Protein AF-A0A8H2PV93-F1 (afdb_monomer)

Mean predicted aligned error: 12.56 Å

Structure (mmCIF, N/CA/C/O backbone):
data_AF-A0A8H2PV93-F1
#
_entry.id   AF-A0A8H2PV93-F1
#
loop_
_atom_site.group_PDB
_atom_site.id
_atom_site.type_symbol
_atom_site.label_atom_id
_atom_site.label_alt_id
_atom_site.label_comp_id
_atom_site.label_asym_id
_atom_site.label_entity_id
_atom_site.label_seq_id
_atom_site.pdbx_PDB_ins_code
_atom_site.Cartn_x
_atom_site.Cartn_y
_atom_site.Cartn_z
_atom_site.occupancy
_atom_site.B_iso_or_equiv
_atom_site.auth_seq_id
_atom_site.auth_comp_id
_atom_site.auth_asym_id
_atom_site.auth_atom_id
_atom_site.pdbx_PDB_model_num
ATOM 1 N N . MET A 1 1 ? 28.315 -26.437 49.532 1.00 37.78 1 MET A N 1
ATOM 2 C CA . MET A 1 1 ? 28.780 -25.790 48.284 1.00 37.78 1 MET A CA 1
ATOM 3 C C . MET A 1 1 ? 27.614 -25.841 47.309 1.00 37.78 1 MET A C 1
ATOM 5 O O . MET A 1 1 ? 27.136 -26.923 47.029 1.00 37.78 1 MET A O 1
ATOM 9 N N . LYS A 1 2 ? 26.913 -24.713 47.155 1.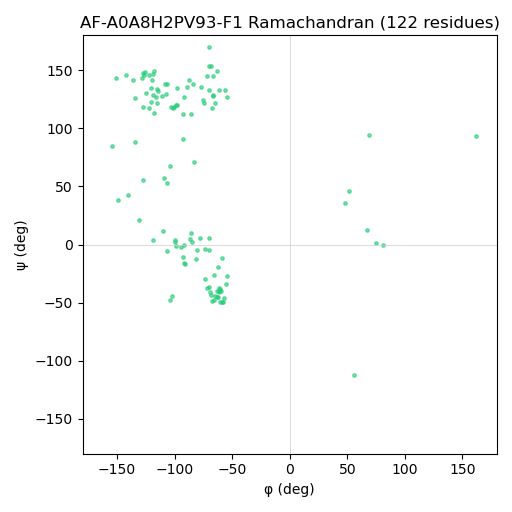00 50.81 2 LYS A N 1
ATOM 10 C CA . LYS A 1 2 ? 26.916 -23.890 45.931 1.00 50.81 2 LYS A CA 1
ATOM 11 C C . LYS A 1 2 ? 26.231 -24.598 44.751 1.00 50.81 2 LYS A C 1
ATOM 13 O O . LYS A 1 2 ? 26.924 -25.322 44.063 1.00 50.81 2 LYS A O 1
ATOM 18 N N . THR A 1 3 ? 24.932 -24.339 44.547 1.00 54.50 3 THR A N 1
ATOM 19 C CA . THR A 1 3 ? 24.295 -23.941 43.263 1.00 54.50 3 THR A CA 1
ATOM 20 C C . THR A 1 3 ? 22.782 -24.165 43.322 1.00 54.50 3 THR A C 1
ATOM 22 O O . THR A 1 3 ? 22.308 -25.240 42.991 1.00 54.50 3 THR A O 1
ATOM 25 N N . CYS A 1 4 ? 22.024 -23.133 43.696 1.00 51.28 4 CYS A N 1
ATOM 26 C CA . CYS A 1 4 ? 20.595 -23.014 43.359 1.00 51.28 4 CYS A CA 1
ATOM 27 C C . CYS A 1 4 ? 20.264 -21.550 43.010 1.00 51.28 4 CYS A C 1
ATOM 29 O O . CYS A 1 4 ? 19.271 -20.986 43.450 1.00 51.28 4 CYS A O 1
ATOM 31 N N . THR A 1 5 ? 21.137 -20.902 42.240 1.00 56.94 5 THR A N 1
ATOM 32 C CA . THR A 1 5 ? 20.980 -19.522 41.747 1.00 56.94 5 THR A CA 1
ATOM 33 C C . THR A 1 5 ? 20.636 -19.522 40.255 1.00 56.94 5 THR A C 1
ATOM 35 O O . THR A 1 5 ? 21.315 -18.895 39.452 1.00 56.94 5 THR A O 1
ATOM 38 N N . LEU A 1 6 ? 19.596 -20.259 39.854 1.00 57.94 6 LEU A N 1
ATOM 39 C CA . LEU A 1 6 ? 19.127 -20.302 38.456 1.00 57.94 6 LEU A CA 1
ATOM 40 C C . LEU A 1 6 ? 17.609 -20.096 38.312 1.00 57.94 6 LEU A C 1
ATOM 42 O O . LEU A 1 6 ? 17.032 -20.458 37.296 1.00 57.94 6 LEU A O 1
ATOM 46 N N . LEU A 1 7 ? 16.948 -19.491 39.305 1.00 56.31 7 LEU A N 1
ATOM 47 C CA . LEU A 1 7 ? 15.490 -19.274 39.288 1.00 56.31 7 LEU A CA 1
ATOM 48 C C . LEU A 1 7 ? 15.077 -17.798 39.130 1.00 56.31 7 LEU A C 1
ATOM 50 O O . LEU A 1 7 ? 13.912 -17.464 39.301 1.00 56.31 7 LEU A O 1
ATOM 54 N N . PHE A 1 8 ? 16.011 -16.904 38.783 1.00 57.53 8 PHE A N 1
ATOM 55 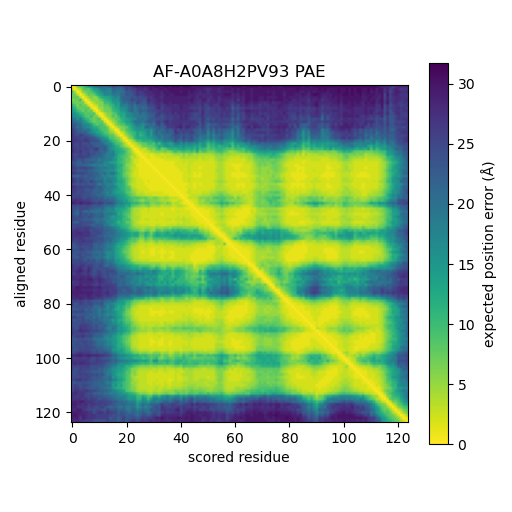C CA . PHE A 1 8 ? 15.749 -15.455 38.704 1.00 57.53 8 PHE A CA 1
ATOM 56 C C . PHE A 1 8 ? 15.656 -14.871 37.283 1.00 57.53 8 PHE A C 1
ATOM 58 O O . PHE A 1 8 ? 15.311 -13.702 37.131 1.00 57.53 8 PHE A O 1
ATOM 65 N N . ILE A 1 9 ? 15.923 -15.651 36.230 1.00 59.41 9 ILE A N 1
ATOM 66 C CA . ILE A 1 9 ? 16.064 -15.107 34.862 1.00 59.41 9 ILE A CA 1
ATOM 67 C C . ILE A 1 9 ? 14.729 -15.114 34.085 1.00 59.41 9 ILE A C 1
ATOM 69 O O . ILE A 1 9 ? 14.568 -14.381 33.115 1.00 59.41 9 ILE A O 1
ATOM 73 N N . CYS A 1 10 ? 13.716 -15.864 34.531 1.00 57.91 10 CYS A N 1
ATOM 74 C CA . CYS A 1 10 ? 12.447 -15.983 33.800 1.00 57.91 10 CYS A CA 1
ATOM 75 C C . CYS A 1 10 ? 11.463 -14.817 34.015 1.00 57.91 10 CYS A C 1
ATOM 77 O O . CYS A 1 10 ? 10.493 -14.710 33.268 1.00 57.91 10 CYS A O 1
ATOM 79 N N . LEU A 1 11 ? 11.687 -13.929 34.996 1.00 57.19 11 LEU A N 1
ATOM 80 C CA . LEU A 1 11 ? 10.719 -12.870 35.332 1.00 57.19 11 LEU A CA 1
ATOM 81 C C . LEU A 1 11 ? 10.758 -11.631 34.416 1.00 57.19 11 LEU A C 1
ATOM 83 O O . LEU A 1 11 ? 9.907 -10.758 34.550 1.00 57.19 11 LEU A O 1
ATOM 87 N N . TRP A 1 12 ? 11.696 -11.550 33.468 1.00 55.03 12 TRP A N 1
ATOM 88 C CA . TRP A 1 12 ? 11.865 -10.370 32.604 1.00 55.03 12 TRP A CA 1
ATOM 89 C C . TRP A 1 12 ? 11.246 -10.513 31.203 1.00 55.03 12 TRP A C 1
ATOM 91 O O . TRP A 1 12 ? 11.337 -9.584 30.407 1.00 55.03 12 TRP A O 1
ATOM 101 N N . LEU A 1 13 ? 10.586 -11.636 30.883 1.00 57.97 13 LEU A N 1
ATOM 102 C CA . LEU A 1 13 ? 9.938 -11.833 29.572 1.00 57.97 13 LEU A CA 1
ATOM 103 C C . LEU A 1 13 ? 8.443 -11.460 29.540 1.00 57.97 13 LEU A C 1
ATOM 105 O O . LEU A 1 13 ? 7.825 -11.518 28.481 1.00 57.97 13 LEU A O 1
ATOM 109 N N . ALA A 1 14 ? 7.848 -11.041 30.663 1.00 53.94 14 ALA A N 1
ATOM 110 C CA . ALA A 1 14 ? 6.413 -10.735 30.741 1.00 53.94 14 ALA A CA 1
ATOM 111 C C . ALA A 1 14 ? 6.033 -9.293 30.332 1.00 53.94 14 ALA A C 1
ATOM 113 O O . ALA A 1 14 ? 4.866 -8.919 30.428 1.00 53.94 14 ALA A O 1
ATOM 114 N N . ALA A 1 15 ? 6.981 -8.479 29.854 1.00 50.66 15 ALA A N 1
ATOM 115 C CA . ALA A 1 15 ? 6.730 -7.102 29.420 1.00 50.66 15 ALA A CA 1
ATOM 116 C C . ALA A 1 15 ? 6.842 -6.947 27.892 1.00 50.66 15 ALA A C 1
ATOM 118 O O . ALA A 1 15 ? 7.622 -6.154 27.377 1.00 50.66 15 ALA A O 1
ATOM 119 N N . CYS A 1 16 ? 6.049 -7.708 27.145 1.00 53.44 16 CYS A N 1
ATOM 120 C CA . CYS A 1 16 ? 5.727 -7.377 25.758 1.00 53.44 16 CYS A CA 1
ATOM 121 C C . CYS A 1 16 ? 4.225 -7.561 25.573 1.00 53.44 16 CYS A C 1
ATOM 123 O O . CYS A 1 16 ? 3.759 -8.641 25.228 1.00 53.44 16 CYS A O 1
ATOM 125 N N . GLN A 1 17 ? 3.452 -6.507 25.844 1.00 50.72 17 GLN A N 1
ATOM 126 C CA . GLN A 1 17 ? 2.061 -6.461 25.406 1.00 50.72 17 GLN A CA 1
ATOM 127 C C . GLN A 1 17 ? 2.054 -6.363 23.873 1.00 50.72 17 GLN A C 1
ATOM 129 O O . GLN A 1 17 ? 2.561 -5.376 23.330 1.00 50.72 17 GLN A O 1
ATOM 134 N N . PRO A 1 18 ? 1.500 -7.341 23.135 1.00 47.12 18 PRO A N 1
ATOM 135 C CA . PRO A 1 18 ? 1.486 -7.296 21.686 1.00 47.12 18 PRO A CA 1
ATOM 136 C C . PRO A 1 18 ? 0.299 -6.442 21.228 1.00 47.12 18 PRO A C 1
ATOM 138 O O . PRO A 1 18 ? -0.646 -6.937 20.628 1.00 47.12 18 PRO A O 1
ATOM 141 N N . GLN A 1 19 ? 0.357 -5.124 21.433 1.00 45.88 19 GLN A N 1
ATOM 142 C CA . GLN A 1 19 ? -0.595 -4.198 20.795 1.00 45.88 19 GLN A CA 1
ATOM 143 C C . GLN A 1 19 ? -0.356 -4.080 19.266 1.00 45.88 19 GLN A C 1
ATOM 145 O O . GLN A 1 19 ? -0.979 -3.278 18.577 1.00 45.88 19 GLN A O 1
ATOM 150 N N . TYR A 1 20 ? 0.563 -4.886 18.719 1.00 47.88 20 TYR A N 1
ATOM 151 C CA . TYR A 1 20 ? 1.043 -4.855 17.338 1.00 47.88 20 TYR A CA 1
ATOM 152 C C . TYR A 1 20 ? 0.251 -5.760 16.372 1.00 47.88 20 TYR A C 1
ATOM 154 O O . TYR A 1 20 ? 0.337 -5.601 15.152 1.00 47.88 20 TYR A O 1
ATOM 162 N N . GLN A 1 21 ? -0.536 -6.717 16.878 1.00 49.81 21 GLN A N 1
ATOM 163 C CA . GLN A 1 21 ? -1.144 -7.751 16.026 1.00 49.81 21 GLN A CA 1
ATOM 164 C C . GLN A 1 21 ? -2.249 -7.223 15.099 1.00 49.81 21 GLN A C 1
ATOM 166 O O . GLN A 1 21 ? -2.318 -7.648 13.947 1.00 49.81 21 GLN A O 1
ATOM 171 N N . GLN A 1 22 ? -3.070 -6.266 15.546 1.00 52.06 22 GLN A N 1
ATOM 172 C CA . GLN A 1 22 ? -4.193 -5.768 14.739 1.00 52.06 22 GLN A CA 1
ATOM 173 C C . GLN A 1 22 ? -3.736 -4.904 13.550 1.00 52.06 22 GLN A C 1
ATOM 175 O O . GLN A 1 22 ? -4.276 -5.021 12.454 1.00 52.06 22 GLN A O 1
ATOM 180 N N . ASN A 1 23 ? -2.687 -4.097 13.730 1.00 58.56 23 ASN A N 1
ATOM 181 C CA . ASN A 1 23 ? -2.144 -3.264 12.650 1.00 58.56 23 ASN A CA 1
ATOM 182 C C . ASN A 1 23 ? -1.374 -4.100 11.614 1.00 58.56 23 ASN A C 1
ATOM 184 O O . ASN A 1 23 ? -1.345 -3.767 10.431 1.00 58.56 23 ASN A O 1
ATOM 188 N N . THR A 1 24 ? -0.768 -5.211 12.044 1.00 62.78 24 THR A N 1
ATOM 189 C CA . THR A 1 24 ? -0.011 -6.098 11.151 1.00 62.78 24 THR A CA 1
ATOM 190 C C . THR A 1 24 ? -0.930 -6.812 10.159 1.00 62.78 24 THR A C 1
ATOM 192 O O . THR A 1 24 ? -0.618 -6.870 8.969 1.00 62.78 24 THR A O 1
ATOM 195 N N . SER A 1 25 ? -2.081 -7.318 10.616 1.00 73.62 25 SER A N 1
ATOM 196 C CA . SER A 1 25 ? -3.036 -8.015 9.745 1.00 73.62 25 SER A CA 1
ATOM 197 C C . SER A 1 25 ? -3.710 -7.070 8.746 1.00 73.62 25 SER A C 1
ATOM 199 O O . SER A 1 25 ? -3.818 -7.414 7.568 1.00 73.62 25 SER A O 1
ATOM 201 N N . GLN A 1 26 ? -4.084 -5.858 9.174 1.00 79.69 26 GLN A N 1
ATOM 202 C CA . GLN A 1 26 ? -4.623 -4.824 8.285 1.00 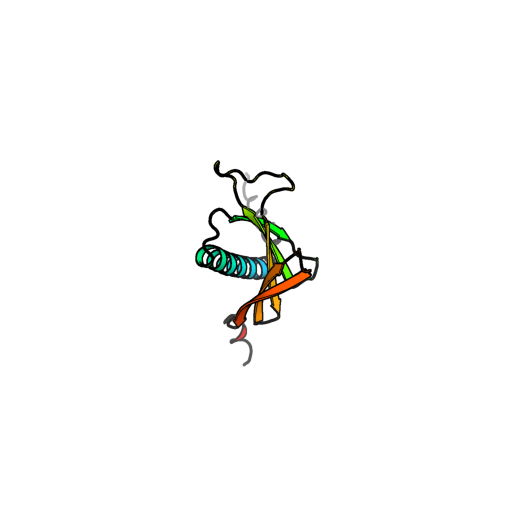79.69 26 GLN A CA 1
ATOM 203 C C . GLN A 1 26 ? -3.623 -4.471 7.176 1.00 79.69 26 GLN A C 1
ATOM 205 O O . GLN A 1 26 ? -3.973 -4.486 5.996 1.00 79.69 26 GLN A O 1
ATOM 210 N N . ASN A 1 27 ? -2.365 -4.205 7.539 1.00 86.69 27 ASN A N 1
ATOM 211 C CA . ASN A 1 27 ? -1.339 -3.823 6.572 1.00 86.69 27 ASN A CA 1
ATOM 212 C C . ASN A 1 27 ? -1.059 -4.934 5.556 1.00 86.69 27 ASN A C 1
ATOM 214 O O . ASN A 1 27 ? -0.924 -4.652 4.364 1.00 86.69 27 ASN A O 1
ATOM 218 N N . ALA A 1 28 ? -1.026 -6.194 5.998 1.00 88.44 28 ALA A N 1
ATOM 219 C CA . ALA A 1 28 ? -0.866 -7.334 5.100 1.00 88.44 28 ALA A CA 1
ATOM 220 C C . ALA A 1 28 ? -2.019 -7.429 4.084 1.00 88.44 28 ALA A C 1
ATOM 222 O O . ALA A 1 28 ? -1.785 -7.664 2.894 1.00 88.44 28 ALA A O 1
ATOM 223 N N . LEU A 1 29 ? -3.260 -7.186 4.521 1.00 91.31 29 LEU A N 1
ATOM 224 C CA . LEU A 1 29 ? -4.423 -7.196 3.638 1.00 91.31 29 LEU A CA 1
ATOM 225 C C . LEU A 1 29 ? -4.389 -6.032 2.638 1.00 91.31 29 LEU A C 1
ATOM 227 O O . LEU A 1 29 ? -4.524 -6.263 1.437 1.00 91.31 29 LEU A O 1
ATOM 231 N N . CYS A 1 30 ? -4.142 -4.802 3.100 1.00 93.69 30 CYS A N 1
ATOM 232 C CA . CYS A 1 30 ? -4.027 -3.630 2.227 1.00 93.69 30 CYS A CA 1
ATOM 233 C C . CYS A 1 30 ? -2.926 -3.825 1.170 1.00 93.69 30 CYS A C 1
ATOM 235 O O . CYS A 1 30 ? -3.167 -3.603 -0.014 1.00 93.69 30 CYS A O 1
ATOM 237 N N . GLN A 1 31 ? -1.742 -4.314 1.558 1.00 94.31 31 GLN A N 1
ATOM 238 C CA . GLN A 1 31 ? -0.663 -4.619 0.610 1.00 94.31 31 GLN A CA 1
ATOM 239 C C . GLN A 1 31 ? -1.052 -5.701 -0.402 1.00 94.31 31 GLN A C 1
ATOM 241 O O . GLN A 1 31 ? -0.689 -5.593 -1.573 1.00 94.31 31 GLN A O 1
ATOM 246 N N . SER A 1 32 ? -1.809 -6.719 0.017 1.00 93.50 32 SER A N 1
ATOM 247 C CA . SER A 1 32 ? -2.288 -7.774 -0.884 1.00 93.50 32 SER A CA 1
ATOM 248 C C . SER A 1 32 ? -3.251 -7.216 -1.935 1.00 93.50 32 SER A C 1
ATOM 250 O O . SER A 1 32 ? -3.099 -7.505 -3.123 1.00 93.50 32 SER A O 1
ATOM 252 N N . LEU A 1 33 ? -4.194 -6.364 -1.520 1.00 95.50 33 LEU A N 1
ATOM 253 C CA . LEU A 1 33 ? -5.136 -5.698 -2.424 1.00 95.50 33 LEU A CA 1
ATOM 254 C C . LEU A 1 33 ? -4.415 -4.768 -3.406 1.00 95.50 33 LEU A C 1
ATOM 256 O O . LEU A 1 33 ? -4.668 -4.827 -4.609 1.00 95.50 33 LEU A O 1
ATOM 260 N N . ILE A 1 34 ? -3.469 -3.960 -2.916 1.00 95.94 34 ILE A N 1
ATOM 261 C CA . ILE A 1 34 ? -2.660 -3.074 -3.763 1.00 95.94 34 ILE A CA 1
ATOM 262 C C . ILE A 1 34 ? -1.832 -3.894 -4.758 1.00 95.94 34 ILE A C 1
ATOM 264 O O . ILE A 1 34 ? -1.803 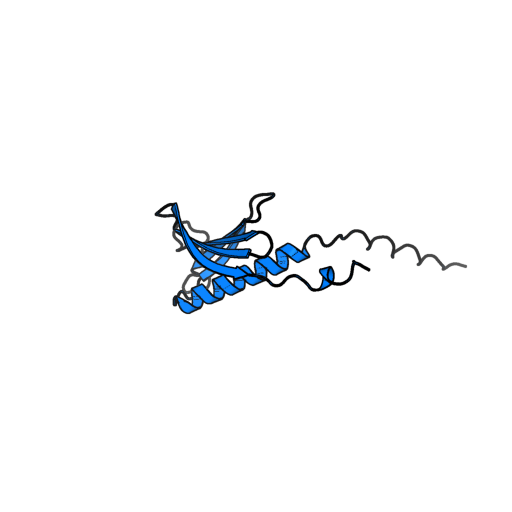-3.582 -5.947 1.00 95.94 34 ILE A O 1
ATOM 268 N N . GLY A 1 35 ? -1.195 -4.974 -4.302 1.00 94.12 35 GLY A N 1
ATOM 269 C CA . GLY A 1 35 ? -0.442 -5.880 -5.166 1.00 94.12 35 GLY A CA 1
ATOM 270 C C . GLY A 1 35 ? -1.313 -6.509 -6.257 1.00 94.12 35 GLY A C 1
ATOM 271 O O . GLY A 1 35 ? -0.881 -6.601 -7.406 1.00 94.12 35 GLY A O 1
ATOM 272 N N . GLY A 1 36 ? -2.548 -6.894 -5.923 1.00 93.25 36 GLY A N 1
ATOM 273 C CA . GLY A 1 36 ? -3.544 -7.358 -6.889 1.00 93.25 36 GLY A CA 1
ATOM 274 C C . GLY A 1 36 ? -3.887 -6.290 -7.928 1.00 93.25 36 GLY A C 1
ATOM 275 O O . GLY A 1 36 ? -3.791 -6.551 -9.125 1.00 93.25 36 GLY A O 1
ATOM 276 N N . TYR A 1 37 ? -4.191 -5.070 -7.480 1.00 94.69 37 TYR A N 1
ATOM 277 C CA . TYR A 1 37 ? -4.485 -3.937 -8.358 1.00 94.69 37 TYR A CA 1
ATOM 278 C C . TYR A 1 37 ? -3.336 -3.626 -9.325 1.00 94.69 37 TYR A C 1
ATOM 280 O O . TYR A 1 37 ? -3.554 -3.527 -10.531 1.00 94.69 37 TYR A O 1
ATOM 288 N N . LEU A 1 38 ? -2.101 -3.520 -8.825 1.00 93.38 38 LEU A N 1
ATOM 289 C CA . LEU A 1 38 ? -0.926 -3.228 -9.654 1.00 93.38 38 LEU A CA 1
ATOM 290 C C . LEU A 1 38 ? -0.702 -4.299 -10.731 1.00 93.38 38 LEU A C 1
ATOM 292 O O . LEU A 1 38 ? -0.362 -3.965 -11.867 1.00 93.38 38 LEU A O 1
ATOM 296 N N . LYS A 1 39 ? -0.932 -5.577 -10.399 1.00 92.00 39 LYS A N 1
ATOM 297 C CA . LYS A 1 39 ? -0.865 -6.682 -11.367 1.00 92.00 39 LYS A CA 1
ATOM 298 C C . LYS A 1 39 ? -1.965 -6.582 -12.423 1.00 92.00 39 LYS A C 1
ATOM 300 O O . LYS A 1 39 ? -1.661 -6.689 -13.606 1.00 92.00 39 LYS A O 1
ATOM 305 N N . MET A 1 40 ? -3.213 -6.350 -12.014 1.00 91.81 40 MET A N 1
ATOM 306 C CA . MET A 1 40 ? -4.356 -6.236 -12.932 1.00 91.81 40 MET A CA 1
ATOM 307 C C . MET A 1 40 ? -4.192 -5.070 -13.912 1.00 91.81 40 MET A C 1
ATOM 309 O O . MET A 1 40 ? -4.457 -5.220 -15.100 1.00 91.81 40 MET A O 1
ATOM 313 N N . GLN A 1 41 ? -3.676 -3.936 -13.436 1.00 90.88 41 GLN A N 1
ATOM 314 C CA . GLN A 1 41 ? -3.453 -2.743 -14.255 1.00 90.88 41 GLN A CA 1
ATOM 315 C C . GLN A 1 41 ? -2.206 -2.828 -15.145 1.00 90.88 41 GLN A C 1
ATOM 317 O O . GLN A 1 41 ? -1.852 -1.841 -15.785 1.00 90.88 41 GLN A O 1
ATOM 322 N N . SER A 1 42 ? -1.516 -3.976 -15.185 1.00 87.94 42 SER A N 1
ATOM 323 C CA . SER A 1 42 ? -0.255 -4.137 -15.920 1.00 87.94 42 SER A CA 1
ATOM 324 C C . SER A 1 42 ? 0.759 -3.042 -15.570 1.00 87.94 42 SER A C 1
ATOM 326 O O . SER A 1 42 ? 1.400 -2.459 -16.443 1.00 87.94 42 SER A O 1
ATOM 328 N N . LEU A 1 43 ? 0.912 -2.761 -14.271 1.00 83.62 43 LEU A N 1
ATOM 329 C CA . LEU A 1 43 ? 1.883 -1.809 -13.727 1.00 83.62 43 LEU A CA 1
ATOM 330 C C . LEU A 1 43 ? 3.067 -2.561 -13.084 1.00 83.62 43 LEU A C 1
ATOM 332 O O . LEU A 1 43 ? 3.227 -2.529 -11.859 1.00 83.62 43 LEU A O 1
ATOM 336 N N . PRO A 1 44 ? 3.912 -3.264 -13.868 1.00 78.62 44 PRO A N 1
ATOM 337 C CA . PRO A 1 44 ? 5.046 -3.998 -13.329 1.00 78.62 44 PRO A CA 1
ATOM 338 C C . PRO A 1 44 ? 6.134 -3.049 -12.815 1.00 78.62 44 PRO A C 1
ATOM 340 O O . PRO A 1 44 ? 6.292 -1.915 -13.278 1.00 78.62 44 PRO A O 1
ATOM 343 N N . GLY A 1 45 ? 6.914 -3.543 -11.855 1.00 84.38 45 GLY A N 1
ATOM 344 C CA . GLY A 1 45 ? 8.069 -2.833 -11.305 1.00 84.38 45 GLY A CA 1
ATOM 345 C C . GLY A 1 45 ? 7.732 -1.777 -10.254 1.00 84.38 45 GLY A C 1
ATOM 346 O O . GLY A 1 45 ? 8.651 -1.162 -9.727 1.00 84.38 45 GLY A O 1
ATOM 347 N N . TYR A 1 46 ? 6.459 -1.565 -9.908 1.00 90.19 46 TYR A N 1
ATOM 348 C CA . TYR A 1 46 ? 6.113 -0.769 -8.731 1.00 90.19 46 TYR A CA 1
ATOM 349 C C . TYR A 1 46 ? 6.376 -1.562 -7.454 1.00 90.19 46 TYR A C 1
ATOM 351 O O . TYR A 1 46 ? 5.813 -2.636 -7.244 1.00 90.19 46 TYR A O 1
ATOM 359 N N . GLN A 1 47 ? 7.220 -1.009 -6.593 1.00 90.06 47 GLN A N 1
ATOM 360 C CA . GLN A 1 47 ? 7.600 -1.591 -5.315 1.00 90.06 47 GLN A CA 1
ATOM 361 C C . GLN A 1 47 ? 7.195 -0.663 -4.175 1.00 90.06 47 GLN A C 1
ATOM 363 O O . GLN A 1 47 ? 7.184 0.564 -4.319 1.00 90.06 47 GLN A O 1
ATOM 368 N N . LEU A 1 48 ? 6.838 -1.267 -3.042 1.00 91.94 48 LEU A N 1
ATOM 369 C CA . LEU A 1 48 ? 6.477 -0.532 -1.840 1.00 91.94 48 LEU A CA 1
ATOM 370 C C . LEU A 1 48 ? 7.700 0.235 -1.332 1.00 91.94 48 LEU A C 1
ATOM 372 O O . LEU A 1 48 ? 8.732 -0.358 -1.034 1.00 91.94 48 LEU A O 1
ATOM 376 N N . TRP A 1 49 ? 7.565 1.553 -1.224 1.00 89.50 49 TRP A N 1
ATOM 377 C CA . TRP A 1 49 ? 8.628 2.440 -0.763 1.00 89.50 49 TRP A CA 1
ATOM 378 C C . TRP A 1 49 ? 8.430 2.885 0.681 1.00 89.50 49 TRP A C 1
ATOM 380 O O . TRP A 1 49 ? 9.380 2.937 1.458 1.00 89.50 49 TRP A O 1
ATOM 390 N N . LYS A 1 50 ? 7.200 3.257 1.045 1.00 90.62 50 LYS A N 1
ATOM 391 C CA . LYS A 1 50 ? 6.907 3.783 2.378 1.00 90.62 50 LYS A CA 1
ATOM 392 C C . LYS A 1 50 ? 5.476 3.475 2.784 1.00 90.62 50 LYS A C 1
ATOM 394 O O . LYS A 1 50 ? 4.570 3.561 1.960 1.00 90.62 50 LYS A O 1
ATOM 399 N N . ILE A 1 51 ? 5.300 3.193 4.069 1.00 92.44 51 ILE A N 1
ATOM 400 C CA . ILE A 1 51 ? 4.003 3.193 4.740 1.00 92.44 51 ILE A CA 1
ATOM 401 C C . ILE A 1 51 ? 4.027 4.311 5.780 1.00 92.44 51 ILE A C 1
ATOM 403 O O . ILE A 1 51 ? 5.003 4.448 6.521 1.00 92.44 51 ILE A O 1
ATOM 407 N N . THR A 1 52 ? 2.974 5.116 5.836 1.00 91.69 52 THR A N 1
ATOM 408 C CA . THR A 1 52 ? 2.799 6.150 6.862 1.00 91.69 52 THR A CA 1
ATOM 409 C C . THR A 1 52 ? 1.377 6.144 7.387 1.00 91.69 52 THR A C 1
ATOM 411 O O . THR A 1 52 ? 0.440 6.010 6.612 1.00 91.69 52 THR A O 1
ATOM 414 N N . ALA A 1 53 ? 1.216 6.355 8.687 1.00 87.94 53 ALA A N 1
ATOM 415 C CA . ALA A 1 53 ? -0.064 6.678 9.305 1.00 87.94 53 ALA A CA 1
ATOM 416 C C . ALA A 1 53 ? 0.094 7.962 10.114 1.00 87.94 53 ALA A C 1
ATOM 418 O O . ALA A 1 53 ? 1.172 8.232 10.653 1.00 87.94 53 ALA A O 1
ATOM 419 N N . LEU A 1 54 ? -0.977 8.749 10.205 1.00 74.00 54 LEU A N 1
ATOM 420 C CA . LEU A 1 54 ? -1.045 9.804 11.209 1.00 74.00 54 LEU A CA 1
ATOM 421 C C . LEU A 1 54 ? -1.243 9.158 12.593 1.00 74.00 54 LEU A C 1
ATOM 423 O O . LEU A 1 54 ? -1.928 8.135 12.695 1.00 74.00 54 LEU A O 1
ATOM 427 N N . PRO A 1 55 ? -0.665 9.724 13.667 1.00 62.81 55 PRO A N 1
ATOM 428 C CA . PRO A 1 55 ? -0.926 9.246 15.020 1.00 62.81 55 PRO A CA 1
ATOM 429 C C . PRO A 1 55 ? -2.435 9.283 15.303 1.00 62.81 55 PRO A C 1
ATOM 431 O O . PRO A 1 55 ? -3.101 10.269 14.994 1.00 62.81 55 PRO A O 1
ATOM 434 N N . SER A 1 56 ? -2.967 8.187 15.851 1.00 66.94 56 SER A N 1
ATOM 435 C CA . SER A 1 56 ? -4.403 7.986 16.122 1.00 66.94 56 SER A CA 1
ATOM 436 C C . SER A 1 56 ? -5.311 7.883 14.886 1.00 66.94 56 SER A C 1
ATOM 438 O O . SER A 1 56 ? -6.532 7.926 15.021 1.00 66.94 56 SER A O 1
ATOM 440 N N . SER A 1 57 ? -4.742 7.721 13.690 1.00 75.00 57 SER A N 1
ATOM 441 C CA . SER A 1 57 ? -5.504 7.513 12.459 1.00 75.00 57 SER A CA 1
ATOM 442 C C . SER A 1 57 ? -5.816 6.035 12.220 1.00 75.00 57 SER A C 1
ATOM 444 O O . SER A 1 57 ? -4.972 5.166 12.435 1.00 75.00 57 SER A O 1
ATOM 446 N N . THR A 1 58 ? -7.014 5.749 11.710 1.00 83.62 58 THR A N 1
ATOM 447 C CA . THR A 1 58 ? -7.383 4.444 11.128 1.00 83.62 58 THR A CA 1
ATOM 448 C C . THR A 1 58 ? -6.981 4.321 9.654 1.00 83.62 58 THR A C 1
ATOM 450 O O . THR A 1 58 ? -7.269 3.310 9.004 1.00 83.62 58 THR A O 1
ATOM 453 N N . GLU A 1 59 ? -6.332 5.359 9.127 1.00 89.19 59 GLU A N 1
ATOM 454 C CA . GLU A 1 59 ? -5.922 5.516 7.740 1.00 89.19 59 GLU A CA 1
ATOM 455 C C . GLU A 1 59 ? -4.405 5.354 7.582 1.00 89.19 59 GLU A C 1
ATOM 457 O O . GLU A 1 59 ? -3.604 6.008 8.259 1.00 89.19 59 GLU A O 1
ATOM 462 N N . TRP A 1 60 ? -4.028 4.503 6.632 1.00 91.94 60 TRP A N 1
ATOM 463 C CA . TRP A 1 60 ? -2.659 4.180 6.263 1.00 91.94 60 TRP A CA 1
ATOM 464 C C . TRP A 1 60 ? -2.404 4.569 4.810 1.00 91.94 60 TRP A C 1
ATOM 466 O O . TRP A 1 60 ? -3.130 4.166 3.903 1.00 91.94 60 TRP A O 1
ATOM 476 N N . HIS A 1 61 ? -1.329 5.311 4.587 1.00 93.88 61 HIS A N 1
ATOM 477 C CA . HIS A 1 61 ? -0.854 5.706 3.270 1.00 93.88 61 HIS A CA 1
ATOM 478 C C . HIS A 1 61 ? 0.266 4.781 2.816 1.00 93.88 61 HIS A C 1
ATOM 480 O O . HIS A 1 61 ? 1.211 4.519 3.564 1.00 93.88 61 HIS A O 1
ATOM 486 N N . TYR A 1 62 ? 0.186 4.345 1.564 1.00 94.75 62 TYR A N 1
ATOM 487 C CA . TYR A 1 62 ? 1.156 3.467 0.932 1.00 94.75 62 TYR A CA 1
ATOM 488 C C . TYR A 1 62 ? 1.713 4.139 -0.309 1.00 94.75 62 TYR A C 1
ATOM 490 O O . TYR A 1 62 ? 0.992 4.383 -1.275 1.00 94.75 62 TYR A O 1
ATOM 498 N N . LEU A 1 63 ? 3.014 4.397 -0.300 1.00 93.25 63 LEU A N 1
ATOM 499 C CA . LEU A 1 63 ? 3.727 4.972 -1.426 1.00 93.25 63 LEU A CA 1
ATOM 500 C C . LEU A 1 63 ? 4.461 3.868 -2.180 1.00 93.25 63 LEU A C 1
ATOM 502 O O . LEU A 1 63 ? 5.367 3.239 -1.632 1.00 93.25 63 LEU A O 1
ATOM 506 N N . TYR A 1 64 ? 4.106 3.679 -3.445 1.00 92.50 64 TYR A N 1
ATOM 507 C CA . TYR A 1 64 ? 4.788 2.788 -4.375 1.00 92.50 64 TYR A CA 1
ATOM 5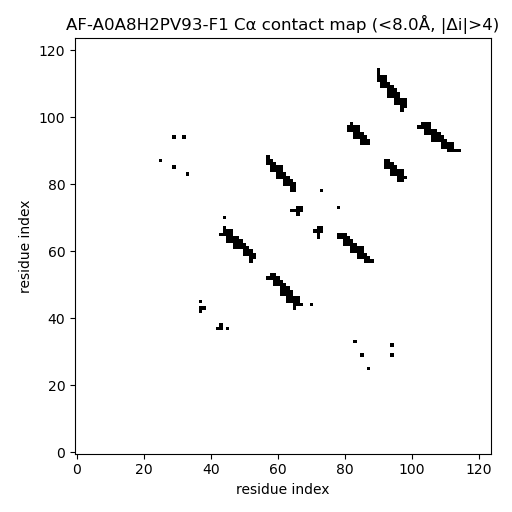08 C C . TYR A 1 64 ? 5.580 3.603 -5.389 1.00 92.50 64 TYR A C 1
ATOM 510 O O . TYR A 1 64 ? 5.094 4.609 -5.907 1.00 92.50 64 TYR A O 1
ATOM 518 N N . LYS A 1 65 ? 6.795 3.156 -5.699 1.00 90.81 65 LYS A N 1
ATOM 519 C CA . LYS A 1 65 ? 7.650 3.753 -6.730 1.00 90.81 65 LYS A CA 1
ATOM 520 C C . LYS A 1 65 ? 8.016 2.711 -7.765 1.00 90.81 65 LYS A C 1
ATOM 522 O O . LYS A 1 65 ? 8.196 1.545 -7.421 1.00 90.81 65 LYS A O 1
ATOM 527 N N . LYS A 1 66 ? 8.149 3.131 -9.020 1.00 87.19 66 LYS A N 1
ATOM 528 C CA . LYS A 1 66 ? 8.654 2.249 -10.071 1.00 87.19 66 LYS A CA 1
ATOM 529 C C . LYS A 1 66 ? 10.169 2.077 -9.922 1.00 87.19 66 LYS A C 1
ATOM 531 O O . LYS A 1 66 ? 10.899 3.070 -9.912 1.00 87.19 66 LYS A O 1
ATOM 536 N N . SER A 1 67 ? 10.643 0.840 -9.821 1.00 79.44 67 SER A N 1
ATOM 537 C CA . SER A 1 67 ? 12.068 0.519 -9.923 1.00 79.44 67 SER A CA 1
ATOM 538 C C . SER A 1 67 ? 12.588 0.883 -11.314 1.00 79.44 67 SER A C 1
ATOM 540 O O . SER A 1 67 ? 11.844 0.850 -12.298 1.00 79.44 67 SER A O 1
ATOM 542 N N . THR A 1 68 ? 13.861 1.259 -11.410 1.00 73.56 68 THR A N 1
ATOM 543 C CA . THR A 1 68 ? 14.517 1.442 -12.711 1.00 73.56 68 THR A CA 1
ATOM 544 C C . THR A 1 68 ? 14.730 0.097 -13.402 1.00 73.56 68 THR A C 1
ATOM 546 O O . THR A 1 68 ? 14.562 -0.955 -12.786 1.00 73.56 68 THR A O 1
ATOM 549 N N . GLU A 1 69 ? 15.122 0.117 -14.678 1.00 68.88 69 GLU A N 1
ATOM 550 C CA . GLU A 1 69 ? 15.440 -1.099 -15.449 1.00 68.88 69 GLU A CA 1
ATOM 551 C C . GLU A 1 69 ? 16.495 -1.980 -14.761 1.00 68.88 69 GLU A C 1
ATOM 553 O O . GLU A 1 69 ? 16.449 -3.200 -14.869 1.00 68.88 69 GLU A O 1
ATOM 558 N N . ASN A 1 70 ? 17.367 -1.378 -13.946 1.00 67.50 70 ASN A N 1
ATOM 559 C CA . ASN A 1 70 ? 18.383 -2.080 -13.159 1.00 67.50 70 ASN A CA 1
ATOM 560 C C . ASN A 1 70 ? 17.864 -2.594 -11.798 1.00 67.50 70 ASN A C 1
ATOM 562 O O . ASN A 1 70 ? 18.654 -2.971 -10.937 1.00 67.50 70 ASN A O 1
ATOM 566 N N . GLY A 1 71 ? 16.551 -2.550 -11.552 1.00 63.53 71 GLY A N 1
ATOM 567 C CA . GLY A 1 71 ? 15.922 -3.003 -10.306 1.00 63.53 71 GLY A CA 1
ATOM 568 C C . GLY A 1 71 ? 16.113 -2.071 -9.105 1.00 63.53 71 GLY A C 1
ATOM 569 O O . GLY A 1 71 ? 15.610 -2.362 -8.022 1.00 63.53 71 GLY A O 1
ATOM 570 N N . LEU A 1 72 ? 16.797 -0.936 -9.277 1.00 67.50 72 LEU A N 1
ATOM 571 C CA . LEU A 1 72 ? 17.087 0.009 -8.199 1.00 67.50 72 LEU A CA 1
ATOM 572 C C . LEU A 1 72 ? 15.967 1.046 -8.060 1.00 67.50 72 LEU A C 1
ATOM 574 O O . LEU A 1 72 ? 15.512 1.636 -9.042 1.00 67.50 72 LEU A O 1
ATOM 578 N N . ILE A 1 73 ? 15.548 1.326 -6.827 1.00 66.38 73 ILE A N 1
ATOM 579 C CA . ILE A 1 73 ? 14.665 2.462 -6.548 1.00 66.38 73 ILE A CA 1
ATOM 580 C C . ILE A 1 73 ? 15.545 3.704 -6.370 1.00 66.38 73 ILE A C 1
ATOM 582 O O . ILE A 1 73 ? 16.309 3.801 -5.412 1.00 66.38 73 ILE A O 1
ATOM 586 N N . MET A 1 74 ? 15.464 4.658 -7.300 1.00 64.88 74 MET A N 1
ATOM 587 C CA . MET A 1 74 ? 16.204 5.913 -7.206 1.00 64.88 74 MET A CA 1
ATOM 588 C C . MET A 1 74 ? 15.529 6.851 -6.203 1.00 64.88 74 MET A C 1
ATOM 590 O O . MET A 1 74 ? 14.319 7.069 -6.209 1.00 64.88 74 MET A O 1
ATOM 594 N N . THR A 1 75 ? 16.322 7.482 -5.348 1.00 63.97 75 THR A N 1
ATOM 595 C CA . THR A 1 75 ? 15.830 8.450 -4.358 1.00 63.97 75 THR A CA 1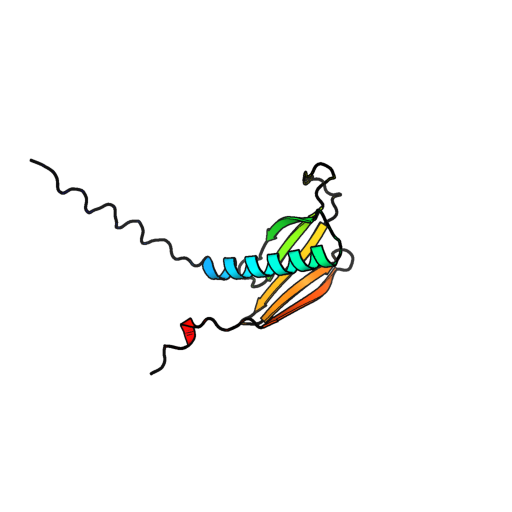
ATOM 596 C C . THR A 1 75 ? 15.421 9.799 -4.970 1.00 63.97 75 THR A C 1
ATOM 598 O O . THR A 1 75 ? 14.894 10.649 -4.256 1.00 63.97 75 THR A O 1
ATOM 601 N N . GLY A 1 76 ? 15.608 9.993 -6.281 1.00 60.62 76 GLY A N 1
ATOM 602 C CA . GLY A 1 76 ? 15.313 11.239 -6.994 1.00 60.62 76 GLY A CA 1
ATOM 603 C C . GLY A 1 76 ? 13.821 11.590 -7.104 1.00 60.62 76 GLY A C 1
ATOM 604 O O . GLY A 1 76 ? 12.946 10.724 -7.120 1.00 60.62 76 GLY A O 1
ATOM 605 N N . LEU A 1 77 ? 13.542 12.892 -7.230 1.00 59.66 77 LEU A N 1
ATOM 606 C CA . LEU A 1 77 ? 12.202 13.498 -7.318 1.00 59.66 77 LEU A CA 1
ATOM 607 C C . LEU A 1 77 ? 11.372 13.073 -8.545 1.00 59.66 77 LEU A C 1
ATOM 609 O O . LEU A 1 77 ? 10.155 13.224 -8.526 1.00 59.66 77 LEU A O 1
ATOM 613 N N . LEU A 1 78 ? 12.006 12.545 -9.597 1.00 66.00 78 LEU A N 1
ATOM 614 C CA . LEU A 1 78 ? 11.364 12.282 -10.893 1.00 66.00 78 LEU A CA 1
ATOM 615 C C . LEU A 1 78 ? 10.778 10.870 -11.048 1.00 66.00 78 LEU A C 1
ATOM 617 O O . LEU A 1 78 ? 10.236 10.554 -12.105 1.00 66.00 78 LEU A O 1
ATOM 621 N N . GLN A 1 79 ? 10.884 9.999 -10.042 1.00 71.50 79 GLN A N 1
ATOM 622 C CA . GLN A 1 79 ? 10.346 8.648 -10.187 1.00 71.50 79 GLN A CA 1
ATOM 623 C C . GLN A 1 79 ? 8.810 8.641 -10.198 1.00 71.50 79 GLN A C 1
ATOM 625 O O . GLN A 1 79 ? 8.193 9.227 -9.300 1.00 71.50 79 GLN A O 1
ATOM 630 N N . PRO A 1 80 ? 8.185 7.919 -11.152 1.00 84.31 80 PRO A N 1
ATOM 631 C CA . PRO A 1 80 ? 6.754 7.670 -11.125 1.00 84.31 80 PRO A CA 1
ATOM 632 C C . PRO A 1 80 ? 6.370 7.035 -9.794 1.00 84.31 80 PRO A C 1
ATOM 634 O O . PRO A 1 80 ? 6.952 6.027 -9.373 1.00 84.31 80 PRO A O 1
ATOM 637 N N . LYS A 1 81 ? 5.394 7.646 -9.130 1.00 89.19 81 LYS A N 1
ATOM 638 C CA . LYS A 1 81 ? 4.893 7.206 -7.837 1.00 89.19 81 LYS A CA 1
ATOM 639 C C . LYS A 1 81 ? 3.388 7.021 -7.884 1.00 89.19 81 LYS A C 1
ATOM 641 O O . LYS A 1 81 ? 2.690 7.772 -8.562 1.00 89.1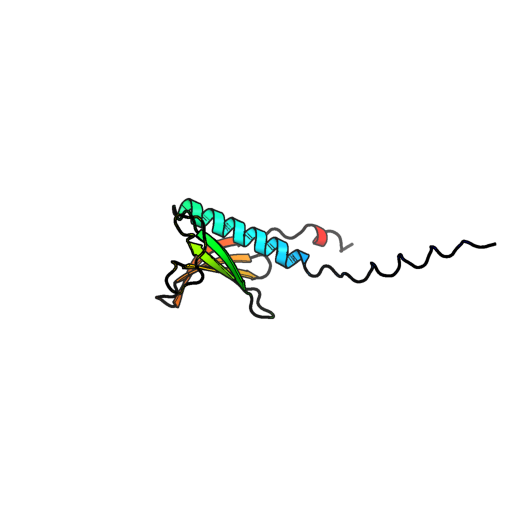9 81 LYS A O 1
ATOM 646 N N . ILE A 1 82 ? 2.914 6.035 -7.140 1.00 92.44 82 ILE A N 1
ATOM 647 C CA . ILE A 1 82 ? 1.498 5.777 -6.924 1.00 92.44 82 ILE A CA 1
ATOM 648 C C . ILE A 1 82 ? 1.275 5.768 -5.423 1.00 92.44 82 ILE A C 1
ATOM 650 O O . ILE A 1 82 ? 2.018 5.119 -4.687 1.00 92.44 82 ILE A O 1
ATOM 654 N N . GLU A 1 83 ? 0.272 6.507 -4.974 1.00 94.44 83 GLU A N 1
ATOM 655 C CA . GLU A 1 83 ? -0.093 6.560 -3.571 1.00 94.44 83 GLU A CA 1
ATOM 656 C C . GLU A 1 83 ? -1.474 5.946 -3.381 1.00 94.44 83 GLU A C 1
ATOM 658 O O . GLU A 1 83 ? -2.411 6.241 -4.124 1.00 94.44 83 GLU A O 1
ATOM 663 N N . PHE A 1 84 ? -1.576 5.063 -2.397 1.00 95.50 84 PHE A N 1
ATOM 664 C CA . PHE A 1 84 ? -2.821 4.436 -1.992 1.00 95.50 84 PHE A CA 1
ATOM 665 C C . PHE A 1 84 ? -3.137 4.810 -0.558 1.00 95.50 84 PHE A C 1
ATOM 667 O O . PHE A 1 84 ? -2.236 4.978 0.265 1.00 95.50 84 PHE A O 1
ATOM 674 N N . VAL A 1 85 ? -4.424 4.872 -0.262 1.00 94.56 85 VAL A N 1
ATOM 675 C CA . VAL A 1 85 ? -4.941 5.112 1.074 1.00 94.56 85 VAL A CA 1
ATOM 676 C C . VAL A 1 85 ? -5.798 3.920 1.463 1.00 94.56 85 VAL A C 1
ATOM 678 O O . VAL A 1 85 ? -6.734 3.570 0.750 1.00 94.56 85 VAL A O 1
ATOM 681 N N . CYS A 1 86 ? -5.456 3.274 2.572 1.00 94.12 86 CYS A N 1
ATOM 682 C CA . CYS A 1 86 ? -6.232 2.182 3.138 1.00 94.12 86 CYS A CA 1
ATOM 683 C C . CYS A 1 86 ? -6.777 2.616 4.494 1.00 94.12 86 CYS A C 1
ATOM 685 O O . CYS A 1 86 ? -6.001 2.942 5.392 1.00 94.12 86 CYS A O 1
ATOM 687 N N . SER A 1 87 ? -8.092 2.599 4.660 1.00 92.00 87 SER A N 1
ATOM 688 C CA . SER A 1 87 ? -8.743 2.908 5.929 1.00 92.00 87 SER A CA 1
ATOM 689 C C . SER A 1 87 ? -9.558 1.715 6.401 1.00 92.00 87 SER A C 1
ATOM 691 O O . SER A 1 87 ? -10.162 0.996 5.603 1.00 92.00 87 SER A O 1
ATOM 693 N N . GLN A 1 88 ? -9.547 1.474 7.711 1.00 87.69 88 GLN A N 1
ATOM 694 C CA . GLN A 1 88 ? -10.406 0.464 8.319 1.00 87.69 88 GLN A CA 1
ATOM 695 C C . GLN A 1 88 ? -11.200 1.073 9.462 1.00 87.69 88 GLN A C 1
ATOM 697 O O . GLN A 1 88 ? -10.645 1.498 10.472 1.00 87.69 88 GLN A O 1
ATOM 702 N N . GLN A 1 89 ? -12.519 1.059 9.323 1.00 86.94 89 GLN A N 1
ATOM 703 C CA . GLN A 1 89 ? -13.434 1.464 10.373 1.00 86.94 89 GLN A CA 1
ATOM 704 C C . GLN A 1 89 ? -14.301 0.265 10.743 1.00 86.94 89 GLN A C 1
ATOM 706 O O . GLN A 1 89 ? -15.098 -0.217 9.941 1.00 86.94 89 GLN A O 1
ATOM 711 N N . GLN A 1 90 ? -14.124 -0.235 11.969 1.00 85.19 90 GLN A N 1
ATOM 712 C CA . GLN A 1 90 ? -14.787 -1.449 12.453 1.00 85.19 90 GLN A CA 1
ATOM 713 C C . GLN A 1 90 ? -14.494 -2.654 11.530 1.00 85.19 90 GLN A C 1
ATOM 715 O O . GLN A 1 90 ? -13.357 -3.122 11.460 1.00 85.19 90 GLN A O 1
ATOM 720 N N . GLN A 1 91 ? -15.518 -3.142 10.825 1.00 87.00 91 GLN A N 1
ATOM 721 C CA . GLN A 1 91 ? -15.454 -4.262 9.883 1.00 87.00 91 GLN A CA 1
ATOM 722 C C . GLN A 1 91 ? -15.343 -3.802 8.426 1.00 87.00 91 GLN A C 1
ATOM 724 O O . GLN A 1 91 ? -15.276 -4.636 7.536 1.00 87.00 91 GLN A O 1
ATOM 729 N N . HIS A 1 92 ? -15.343 -2.500 8.153 1.00 90.06 92 HIS A N 1
ATOM 730 C CA . HIS A 1 92 ? -15.264 -1.976 6.796 1.00 90.06 92 HIS A CA 1
ATOM 731 C C . HIS A 1 92 ? -13.834 -1.566 6.483 1.00 90.06 92 HIS A C 1
ATOM 733 O O . HIS A 1 92 ? -13.276 -0.702 7.159 1.00 90.06 92 HIS A O 1
ATOM 739 N N . LEU A 1 93 ? -13.254 -2.183 5.457 1.00 92.25 93 LEU A N 1
ATOM 740 C CA . LEU A 1 93 ? -11.954 -1.811 4.917 1.00 92.25 93 LEU A CA 1
ATOM 741 C C . LEU A 1 93 ? -12.139 -1.209 3.530 1.00 92.25 93 LEU A C 1
ATOM 743 O O . LEU A 1 93 ? -12.764 -1.820 2.663 1.00 92.25 93 LEU A O 1
ATOM 747 N N . ARG A 1 94 ? -11.578 -0.021 3.320 1.00 94.62 94 ARG A N 1
ATOM 748 C CA . ARG A 1 94 ? -11.614 0.691 2.046 1.00 94.62 94 ARG A CA 1
ATOM 749 C C . ARG A 1 94 ? -10.196 0.930 1.551 1.00 94.62 94 ARG A C 1
ATOM 751 O O . ARG A 1 94 ? -9.337 1.362 2.315 1.00 94.62 94 ARG A O 1
ATOM 758 N N . LEU A 1 95 ? -9.972 0.661 0.268 1.00 95.94 95 LEU A N 1
ATOM 759 C CA . LEU A 1 95 ? -8.739 0.984 -0.441 1.00 95.94 95 LEU A CA 1
ATOM 760 C C . LEU A 1 95 ? -9.040 1.995 -1.546 1.00 95.94 95 LEU A C 1
ATOM 762 O O . LEU A 1 95 ? -9.901 1.759 -2.394 1.00 95.94 95 LEU A O 1
ATOM 766 N N . GLU A 1 96 ? -8.298 3.094 -1.556 1.00 96.12 96 GLU A N 1
ATOM 767 C CA . GLU A 1 96 ? -8.453 4.203 -2.493 1.00 96.12 96 GLU A CA 1
ATOM 768 C C . GLU A 1 96 ? -7.116 4.528 -3.168 1.00 96.12 96 GLU A C 1
ATOM 770 O O . GLU A 1 96 ? -6.044 4.398 -2.572 1.00 96.12 96 GLU A O 1
ATOM 775 N N . LEU A 1 97 ? -7.176 4.977 -4.418 1.00 94.81 97 LEU A N 1
ATOM 776 C CA . LEU A 1 97 ? -6.049 5.538 -5.154 1.00 94.81 97 LEU A CA 1
ATOM 777 C C . LEU A 1 97 ? -6.013 7.053 -4.952 1.00 94.81 97 LEU A C 1
ATOM 779 O O . LEU A 1 97 ? -6.998 7.736 -5.240 1.00 94.81 97 LEU A O 1
ATOM 783 N N . LEU A 1 98 ? -4.872 7.593 -4.528 1.00 93.12 98 LEU A N 1
ATOM 784 C CA . LEU A 1 98 ? -4.678 9.032 -4.390 1.00 93.12 98 LEU A CA 1
ATOM 785 C C . LEU A 1 98 ? -4.071 9.614 -5.671 1.00 93.12 98 LEU A C 1
ATOM 787 O O . LEU A 1 98 ? -2.911 9.379 -6.010 1.00 93.12 98 LEU A O 1
ATOM 791 N N . GLN A 1 99 ? -4.850 10.426 -6.381 1.00 86.94 99 GLN A N 1
ATOM 792 C CA . GLN A 1 99 ? -4.389 11.164 -7.553 1.00 86.94 99 GLN A CA 1
ATOM 793 C C . GLN A 1 99 ? -3.902 12.553 -7.132 1.00 86.94 99 GLN A C 1
ATOM 795 O O . GLN A 1 99 ? -4.671 13.515 -7.111 1.00 86.94 99 GLN A O 1
ATOM 800 N N . THR A 1 100 ? -2.607 12.671 -6.820 1.00 73.94 100 THR A N 1
ATOM 801 C CA . THR A 1 100 ? -1.998 13.924 -6.330 1.00 73.94 100 THR A CA 1
ATOM 802 C C . THR A 1 100 ? -2.229 15.113 -7.270 1.00 73.94 100 THR A C 1
ATOM 804 O O . THR A 1 100 ? -2.424 16.227 -6.798 1.00 73.94 100 THR A O 1
ATOM 807 N N . SER A 1 101 ? -2.264 14.892 -8.590 1.00 76.06 101 SER A N 1
ATOM 808 C CA . SER A 1 101 ? -2.472 15.957 -9.585 1.00 76.06 101 SER A CA 1
ATOM 809 C C . SER A 1 101 ? -3.856 16.606 -9.526 1.00 76.06 101 SER A C 1
ATOM 811 O O . SER A 1 101 ? -4.000 17.754 -9.932 1.00 76.06 101 SER A O 1
ATOM 813 N N . ARG A 1 102 ? -4.871 15.882 -9.037 1.00 72.88 102 ARG A N 1
ATOM 814 C CA . ARG A 1 102 ? -6.266 16.346 -8.959 1.00 72.88 102 ARG A CA 1
ATOM 815 C C . ARG A 1 102 ? -6.805 16.410 -7.532 1.00 72.88 102 ARG A C 1
ATOM 817 O O . ARG A 1 102 ? -7.987 16.673 -7.360 1.00 72.88 102 ARG A O 1
ATOM 824 N N . GLN A 1 103 ? -5.961 16.130 -6.533 1.00 80.25 103 GLN A N 1
ATOM 825 C CA . GLN A 1 103 ? -6.355 15.991 -5.124 1.00 80.25 103 GLN A CA 1
ATOM 826 C C . GLN A 1 103 ? -7.579 15.075 -4.938 1.00 80.25 103 GLN A C 1
ATOM 828 O O . GLN A 1 103 ? -8.430 15.306 -4.085 1.00 80.25 103 GLN A O 1
ATOM 833 N N . LEU A 1 104 ? -7.671 14.030 -5.763 1.00 88.56 104 LEU A N 1
ATOM 834 C CA . LEU A 1 104 ? -8.830 13.149 -5.826 1.00 88.56 104 LEU A CA 1
ATOM 835 C C . LEU A 1 104 ? -8.496 11.789 -5.213 1.00 88.56 104 LEU A C 1
ATOM 837 O O . LEU A 1 104 ? -7.422 11.239 -5.470 1.00 88.56 104 LEU A O 1
ATOM 841 N N . ARG A 1 105 ? -9.434 11.239 -4.439 1.00 92.31 105 ARG A N 1
ATOM 842 C CA . ARG A 1 105 ? -9.400 9.853 -3.961 1.00 92.31 105 ARG A CA 1
ATOM 843 C C . ARG A 1 105 ? -10.378 9.024 -4.782 1.00 92.31 105 ARG A C 1
ATOM 845 O O . ARG A 1 105 ? -11.570 9.318 -4.797 1.00 92.31 105 ARG A O 1
ATOM 852 N N . LEU A 1 106 ? -9.864 8.025 -5.493 1.00 94.06 106 LEU A N 1
ATOM 853 C CA . LEU A 1 106 ? -10.675 7.117 -6.297 1.00 94.06 106 LEU A CA 1
ATOM 854 C C . LEU A 1 106 ? -10.847 5.792 -5.540 1.00 94.06 106 LEU A C 1
ATOM 856 O O . LEU A 1 106 ? -9.841 5.120 -5.301 1.00 94.06 106 LEU A O 1
ATOM 860 N N . PRO A 1 107 ? -12.073 5.390 -5.168 1.00 94.19 107 PRO A N 1
ATOM 861 C CA . PRO A 1 107 ? -12.289 4.123 -4.482 1.00 94.19 107 PRO A CA 1
ATOM 862 C C . PRO A 1 107 ? -11.958 2.955 -5.416 1.00 94.19 107 PRO A C 1
ATOM 864 O O . PRO A 1 107 ? -12.447 2.896 -6.543 1.00 94.19 107 PRO A O 1
ATOM 867 N N . LEU A 1 108 ? -11.114 2.034 -4.947 1.00 94.94 108 LEU A N 1
ATOM 868 C CA . LEU A 1 108 ? -10.728 0.830 -5.686 1.00 94.94 108 LEU A CA 1
ATOM 869 C C . LEU A 1 108 ? -11.445 -0.409 -5.152 1.00 94.94 108 LEU A C 1
ATOM 871 O O . LEU A 1 108 ? -11.983 -1.192 -5.928 1.00 94.94 108 LEU A O 1
ATOM 875 N N . PHE A 1 109 ? -11.450 -0.584 -3.828 1.00 93.69 109 PHE A N 1
ATOM 876 C CA . PHE A 1 109 ? -12.072 -1.732 -3.173 1.00 93.69 109 PHE A CA 1
ATOM 877 C C . PHE A 1 109 ? -12.745 -1.317 -1.871 1.00 93.69 109 PHE A C 1
ATOM 879 O O . PHE A 1 109 ? -12.235 -0.471 -1.135 1.00 93.69 109 PHE A O 1
ATOM 886 N N . GLU A 1 110 ? -13.852 -1.985 -1.561 1.00 93.31 110 GLU A N 1
ATOM 887 C CA . GLU A 1 110 ? -14.509 -1.921 -0.263 1.00 93.31 110 GLU A CA 1
ATOM 888 C C . GLU A 1 110 ? -14.875 -3.341 0.175 1.00 93.31 110 GLU A C 1
ATOM 890 O O . GLU A 1 110 ? -15.488 -4.099 -0.577 1.00 93.31 110 GLU A O 1
ATOM 895 N N . LEU A 1 111 ? -14.448 -3.723 1.376 1.00 91.00 111 LEU A N 1
ATOM 896 C CA . LEU A 1 111 ? -14.587 -5.073 1.914 1.00 91.00 111 LEU A CA 1
ATOM 897 C C . LEU A 1 111 ? -15.236 -5.022 3.293 1.00 91.00 111 LEU A C 1
ATOM 899 O O . LEU A 1 111 ? -14.925 -4.149 4.105 1.00 91.00 111 LEU A O 1
ATOM 903 N N . ARG A 1 112 ? -16.083 -6.015 3.580 1.00 90.44 112 ARG A N 1
ATOM 904 C CA . ARG A 1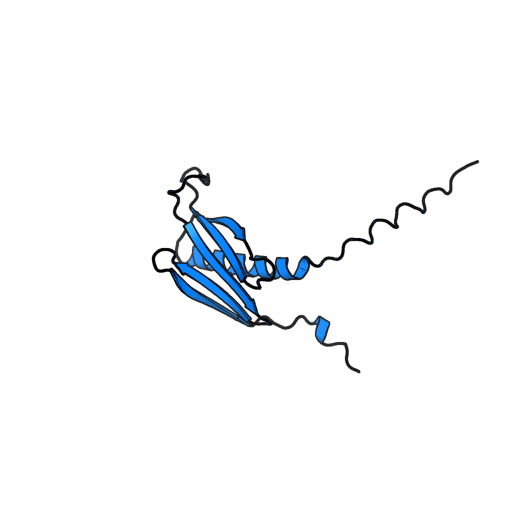 112 ? -16.525 -6.322 4.943 1.00 90.44 112 ARG A CA 1
ATOM 905 C C . ARG A 1 112 ? -15.690 -7.468 5.497 1.00 90.44 112 ARG A C 1
ATOM 907 O O . ARG A 1 112 ? -15.6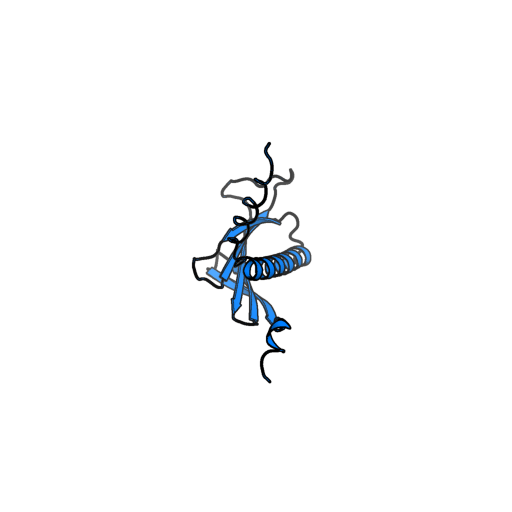76 -8.559 4.933 1.00 90.44 112 ARG A O 1
ATOM 914 N N . LEU A 1 113 ? -14.989 -7.203 6.588 1.00 86.75 113 LEU A N 1
ATOM 915 C CA . LEU A 1 113 ? -14.155 -8.158 7.297 1.00 86.75 113 LEU A CA 1
ATOM 916 C C . LEU A 1 113 ? -15.015 -8.982 8.266 1.00 86.75 113 LEU A C 1
ATOM 918 O O . LEU A 1 113 ? -15.871 -8.415 8.948 1.00 86.75 113 LEU A O 1
ATOM 922 N N . PRO A 1 114 ? -14.790 -10.301 8.364 1.00 82.38 114 PRO A N 1
ATOM 923 C CA . PRO A 1 114 ? -15.482 -11.132 9.338 1.00 82.38 114 PRO A CA 1
ATOM 924 C C . PRO A 1 114 ? -15.071 -10.757 10.769 1.00 82.38 114 PRO A C 1
ATOM 926 O O . PRO A 1 114 ? -13.913 -10.424 11.033 1.00 82.38 114 PRO A O 1
ATOM 929 N N . VAL A 1 115 ? -16.017 -10.837 11.708 1.00 71.75 115 VAL A N 1
ATOM 930 C CA . VAL A 1 115 ? -15.738 -10.637 13.138 1.00 71.75 115 VAL A CA 1
ATOM 931 C C . VAL A 1 115 ? -14.852 -11.784 13.636 1.00 71.75 115 VAL A C 1
ATOM 933 O O . VAL A 1 115 ? -15.195 -12.946 13.406 1.00 71.75 115 VAL A O 1
ATOM 936 N N . PRO A 1 116 ? -13.722 -11.509 14.314 1.00 63.62 116 PRO A N 1
ATOM 937 C CA . PRO A 1 116 ? -12.877 -12.567 14.850 1.00 63.62 116 PRO A CA 1
ATOM 938 C C . PRO A 1 116 ? -13.647 -13.406 15.881 1.00 63.62 116 PRO A C 1
ATOM 940 O O . PRO A 1 116 ? -14.287 -12.873 16.788 1.00 63.62 116 PRO A O 1
ATOM 943 N N . ALA A 1 117 ? -13.555 -14.733 15.751 1.00 54.91 117 ALA A N 1
ATOM 944 C CA . ALA A 1 117 ? -14.315 -15.721 16.526 1.00 54.91 117 ALA A CA 1
ATOM 945 C C . ALA A 1 117 ? -14.125 -15.644 18.060 1.00 54.91 117 ALA A C 1
ATOM 947 O O . ALA A 1 117 ? -14.907 -16.226 18.808 1.00 54.91 117 ALA A O 1
ATOM 948 N N . SER A 1 118 ? -13.142 -14.885 18.555 1.00 48.59 118 SER A N 1
ATOM 949 C CA . SER A 1 118 ? -12.884 -14.684 19.988 1.00 48.59 118 SER A CA 1
ATOM 950 C C . SER A 1 118 ? -13.937 -13.835 20.721 1.00 48.59 118 SER A C 1
ATOM 952 O O . SER A 1 118 ? -13.843 -13.686 21.932 1.00 48.59 118 SER A O 1
ATOM 954 N N . GLN A 1 119 ? -14.931 -13.274 20.022 1.00 44.66 119 GLN A N 1
ATOM 955 C CA . GLN A 1 119 ? -16.039 -12.504 20.616 1.00 44.66 119 GLN A CA 1
ATOM 956 C C . GLN A 1 119 ? -17.339 -13.319 20.770 1.00 44.66 119 GLN A C 1
ATOM 958 O O . GLN A 1 119 ? -18.361 -12.776 21.176 1.00 44.66 119 GLN A O 1
ATOM 963 N N . VAL A 1 120 ? -17.329 -14.617 20.442 1.00 49.25 120 VAL A N 1
ATOM 964 C CA . VAL A 1 120 ? -18.544 -15.458 20.449 1.00 49.25 120 VAL A CA 1
ATOM 965 C C . VAL A 1 120 ? -18.759 -16.188 21.784 1.00 49.25 120 VAL A C 1
ATOM 967 O O . VAL A 1 120 ? -19.841 -16.711 22.022 1.00 49.25 120 VAL A O 1
ATOM 970 N N . ASN A 1 121 ? -17.780 -16.195 22.696 1.00 45.09 121 ASN A N 1
ATOM 971 C CA . ASN A 1 121 ? -17.826 -17.060 23.883 1.00 45.09 121 ASN A CA 1
ATOM 972 C C . ASN A 1 121 ? -17.613 -16.307 25.208 1.00 45.09 121 ASN A C 1
ATOM 974 O O . ASN A 1 121 ? -16.712 -16.613 25.982 1.00 45.09 121 ASN A O 1
ATOM 978 N N . GLY A 1 122 ? -18.441 -15.290 25.451 1.00 47.41 122 GLY A N 1
ATOM 979 C CA . GLY A 1 122 ? -18.400 -14.483 26.673 1.00 47.41 122 GLY A CA 1
ATOM 980 C C . GLY A 1 122 ? -19.764 -13.940 27.085 1.00 47.41 122 GLY A C 1
ATOM 981 O O . GLY A 1 122 ? -19.866 -12.789 27.491 1.00 47.41 122 GLY A O 1
ATOM 982 N N . SER A 1 123 ? -20.830 -14.725 26.926 1.00 47.59 123 SER A N 1
ATOM 983 C CA . SER A 1 123 ? -22.113 -14.422 27.563 1.00 47.59 123 SER A CA 1
ATOM 984 C C . SER A 1 123 ? -22.917 -15.705 27.756 1.00 47.59 123 SER A C 1
ATOM 986 O O . SER A 1 123 ? -23.722 -16.089 26.908 1.00 47.59 123 SER A O 1
ATOM 988 N N . LYS A 1 124 ? -22.649 -16.397 28.863 1.00 36.91 124 LYS A N 1
ATOM 989 C CA . LYS A 1 124 ? -23.673 -17.106 29.626 1.00 36.91 124 LYS A CA 1
ATOM 990 C C . LYS A 1 124 ? -23.231 -17.243 31.074 1.00 36.91 124 LYS A C 1
ATOM 992 O O . LYS A 1 124 ? -22.041 -17.563 31.278 1.00 36.91 124 LYS A O 1
#

Nearest PDB structures (foldseek):
  7to3-assembly1_A  TM=5.485E-01  e=4.205E-01  Enterobacter cloacae
  7tqd-assembly1_B  TM=5.462E-01  e=4.706E-01  Enterobacter cloacae
  2hik-assembly1_A  TM=4.020E-01  e=1.622E+00  Saccharolobus solfataricus
  8xb5-assembly1_A  TM=3.518E-01  e=1.449E+00  Acinetobacter phage SH-Ab 15497

Sequence (124 aa):
MKTCTLLFICLWLAACQPQYQQNTSQNALCQSLIGGYLKMQSLPGYQLWKITALPSSTEWHYLYKKSTENGLIMTGLLQPKIEFVCSQQQQHLRLELLQTSRQLRLPLFELRLPVPASQVNGSK

Solvent-accessible surface area (backbone atoms only — not comparable to full-atom values): 7868 Å² total; per-residue (Å²): 134,91,86,86,88,79,82,75,76,76,78,74,73,81,83,70,82,75,83,57,59,69,61,52,54,52,51,54,50,51,50,50,52,50,54,49,50,35,58,75,69,68,47,80,56,58,39,88,71,48,77,50,62,58,89,96,52,60,44,37,39,40,36,29,34,45,37,44,99,85,67,46,73,70,90,57,92,83,56,62,67,50,39,34,41,37,34,51,58,96,44,40,38,38,36,26,40,47,40,78,95,73,77,39,76,43,82,74,47,78,46,80,54,79,81,68,77,88,75,76,83,81,84,132

Secondary structure (DSSP, 8-state):
------SSSGGGSS----TTHHHHHHHHHHHHHHHHHHHHTT-TTEEEEEEEE-TT-SEEEEEEEEPPTTS----STTS-EEEEEEEEETTEEEEEEEETTTTEEEEEEEEEPPPPGGGSS---

Organism: Acinetobacter radioresistens (NCBI:txid40216)

Radius of gyration: 21.4 Å; Cα contacts (8 Å, |Δi|>4): 145; chains: 1; bounding box: 52×42×64 Å

pLDDT: mean 76.58, std 17.41, range [36.91, 96.12]

Foldseek 3Di:
DDDDPPPPPPPPPPPDDCPPVVVVVQVVVLVVVVVVVCVVVVNPQWDWDDWDDDVVFQKIKTKTWHADPVSHDDPDPPTDIWMWIWGDDPQKIWIWTQDPVVRDTHTDDIDGHDDPPPVVPPDD